Protein AF-A0A8G1J460-F1 (afdb_monomer_lite)

Foldseek 3Di:
DDFDPFKDWQFKAFKDDDVVCVVVVQQFKIWGAHDDLDTRARPPPRAQYKWWKKWQFQFWDDQPDDADVVVRAAADTDDHRDIQTFAIAGKDQDPPPPSHSGMIGGAADPVPDPDNYRTDVNSSSHRHRTITTMMIGGDPVDPPPPPPPDDDD

Structure (mmCIF, N/CA/C/O backbone):
data_AF-A0A8G1J460-F1
#
_entry.id   AF-A0A8G1J460-F1
#
loop_
_atom_site.group_PDB
_atom_site.id
_atom_site.type_symbol
_atom_site.label_atom_id
_atom_site.label_alt_id
_atom_site.label_comp_id
_atom_site.label_asym_id
_atom_site.label_entity_id
_atom_site.label_seq_id
_atom_site.pdbx_PDB_ins_code
_atom_site.Cartn_x
_atom_site.Cartn_y
_atom_site.Cartn_z
_atom_site.occupancy
_atom_site.B_iso_or_equiv
_atom_site.auth_seq_id
_atom_site.auth_comp_id
_atom_site.auth_asym_id
_atom_site.auth_atom_id
_atom_site.pdbx_PDB_model_num
ATOM 1 N N . MET A 1 1 ? 2.749 -1.025 -23.615 1.00 59.97 1 MET A N 1
ATOM 2 C CA . MET A 1 1 ? 2.668 -0.780 -22.158 1.00 59.97 1 MET A CA 1
ATOM 3 C C . MET A 1 1 ? 1.323 -1.308 -21.698 1.00 59.97 1 MET A C 1
ATOM 5 O O . MET A 1 1 ? 0.368 -1.117 -22.438 1.00 59.97 1 MET A O 1
ATOM 9 N N . ALA A 1 2 ? 1.258 -2.049 -20.590 1.00 67.38 2 ALA A N 1
ATOM 10 C CA . ALA A 1 2 ? -0.014 -2.588 -20.109 1.00 67.38 2 ALA A CA 1
ATOM 11 C C . ALA A 1 2 ? -0.910 -1.431 -19.642 1.00 67.38 2 ALA A C 1
ATOM 13 O O . ALA A 1 2 ? -0.437 -0.536 -18.947 1.00 67.38 2 ALA A O 1
ATOM 14 N N . GLU A 1 3 ? -2.176 -1.423 -20.044 1.00 79.38 3 GLU A N 1
ATOM 15 C CA . GLU A 1 3 ? -3.150 -0.426 -19.604 1.00 79.38 3 GLU A CA 1
ATOM 16 C C . GLU A 1 3 ? -4.135 -1.090 -18.648 1.00 79.38 3 GLU A C 1
ATOM 18 O O . GLU A 1 3 ? -4.672 -2.162 -18.934 1.00 79.38 3 GLU A O 1
ATOM 23 N N . LEU A 1 4 ? -4.361 -0.456 -17.500 1.00 86.75 4 LEU A N 1
ATOM 24 C CA . LEU A 1 4 ? -5.366 -0.898 -16.551 1.00 86.75 4 LEU A CA 1
ATOM 25 C C . LEU A 1 4 ? -6.707 -0.253 -16.921 1.00 86.75 4 LEU A C 1
ATOM 27 O O . LEU A 1 4 ? -6.842 0.965 -16.860 1.00 86.75 4 LEU A O 1
ATOM 31 N N . THR A 1 5 ? -7.696 -1.055 -17.315 1.00 87.12 5 THR A N 1
ATOM 32 C CA . THR A 1 5 ? -8.993 -0.562 -17.824 1.00 87.12 5 THR A CA 1
ATOM 33 C C . THR A 1 5 ? -10.113 -0.568 -16.781 1.00 87.12 5 THR A C 1
ATOM 35 O O . THR A 1 5 ? -11.091 0.167 -16.929 1.00 87.12 5 THR A O 1
ATOM 38 N N . ALA A 1 6 ? -9.949 -1.344 -15.710 1.00 91.81 6 ALA A N 1
ATOM 39 C CA . ALA A 1 6 ? -10.839 -1.447 -14.557 1.00 91.81 6 ALA A CA 1
ATOM 40 C C . ALA A 1 6 ? -10.008 -1.585 -13.269 1.00 91.81 6 ALA A C 1
ATOM 42 O O . ALA A 1 6 ? -8.826 -1.919 -13.362 1.00 91.81 6 ALA A O 1
ATOM 43 N N . PRO A 1 7 ? -10.577 -1.329 -12.077 1.00 95.12 7 PRO A N 1
ATOM 44 C CA . PRO A 1 7 ? -9.868 -1.569 -10.826 1.00 95.12 7 PRO A CA 1
ATOM 45 C C . PRO A 1 7 ? -9.365 -3.015 -10.715 1.00 95.12 7 PRO A C 1
ATOM 47 O O . PRO A 1 7 ? -10.081 -3.950 -11.072 1.00 95.12 7 PRO A O 1
ATOM 50 N N . PHE A 1 8 ? -8.143 -3.189 -10.217 1.00 96.38 8 PHE A N 1
ATOM 51 C CA . PHE A 1 8 ? -7.530 -4.489 -9.957 1.00 96.38 8 PHE A CA 1
ATOM 52 C C . PHE A 1 8 ? -7.363 -4.677 -8.453 1.00 96.38 8 PHE A C 1
ATOM 54 O O . PHE A 1 8 ? -6.667 -3.895 -7.797 1.00 96.38 8 PHE A O 1
ATOM 61 N N . ASP A 1 9 ? -8.006 -5.709 -7.920 1.00 96.94 9 ASP A N 1
ATOM 62 C CA . ASP A 1 9 ? -7.898 -6.079 -6.514 1.00 96.94 9 ASP A CA 1
ATOM 63 C C . ASP A 1 9 ? -6.568 -6.801 -6.266 1.00 96.94 9 ASP A C 1
ATOM 65 O O . ASP A 1 9 ? -6.271 -7.816 -6.896 1.00 96.94 9 ASP A O 1
ATOM 69 N N . LEU A 1 10 ? -5.747 -6.248 -5.374 1.00 96.00 10 LEU A N 1
ATOM 70 C CA . LEU A 1 10 ? -4.480 -6.848 -4.954 1.00 96.00 10 LEU A CA 1
ATOM 71 C C . LEU A 1 10 ? -4.658 -7.753 -3.724 1.00 96.00 10 LEU A C 1
ATOM 73 O O . LEU A 1 10 ? -3.709 -8.431 -3.332 1.00 96.00 10 LEU A O 1
ATOM 77 N N . GLY A 1 11 ? -5.855 -7.779 -3.137 1.00 96.31 11 GLY A N 1
ATOM 78 C CA . GLY A 1 11 ? -6.210 -8.599 -1.991 1.00 96.31 11 GLY A CA 1
ATOM 79 C C . GLY A 1 11 ? -6.268 -7.827 -0.677 1.00 96.31 11 GLY A C 1
ATOM 80 O O . GLY A 1 11 ? -6.209 -6.595 -0.621 1.00 96.31 11 GLY A O 1
ATOM 81 N N . GLU A 1 12 ? -6.396 -8.592 0.404 1.00 97.56 12 GLU A N 1
ATOM 82 C CA . GLU A 1 12 ? -6.617 -8.087 1.757 1.00 97.56 12 GLU A CA 1
ATOM 83 C C . GLU A 1 12 ? -5.523 -8.543 2.717 1.00 97.56 12 GLU A C 1
ATOM 85 O O . GLU A 1 12 ? -4.959 -9.629 2.581 1.00 97.56 12 GLU A O 1
ATOM 90 N N . GLY A 1 13 ? -5.229 -7.716 3.714 1.00 96.69 13 GLY A N 1
ATOM 91 C CA . GLY A 1 13 ? -4.260 -8.034 4.753 1.00 96.69 13 GLY A CA 1
ATOM 92 C C . GLY A 1 13 ? -3.910 -6.825 5.602 1.00 96.69 13 GLY A C 1
ATOM 93 O O . GLY A 1 13 ? -4.415 -5.722 5.398 1.00 96.69 13 GLY A O 1
ATOM 94 N N . VAL A 1 14 ? -3.023 -7.025 6.571 1.00 96.00 14 VAL A N 1
ATOM 95 C CA . VAL A 1 14 ? -2.494 -5.928 7.378 1.00 96.00 14 VAL A CA 1
ATOM 96 C C . VAL A 1 14 ? -1.442 -5.174 6.572 1.00 96.00 14 VAL A C 1
ATOM 98 O O . VAL A 1 14 ? -0.408 -5.746 6.218 1.00 96.00 14 VAL A O 1
ATOM 101 N N . LEU A 1 15 ? -1.693 -3.894 6.288 1.00 94.88 15 LEU A N 1
ATOM 102 C CA . LEU A 1 15 ? -0.779 -3.085 5.486 1.00 94.88 15 LEU A CA 1
ATOM 103 C C . LEU A 1 15 ? 0.522 -2.815 6.241 1.00 94.88 15 LEU A C 1
ATOM 105 O O . LEU A 1 15 ? 0.530 -2.318 7.371 1.00 94.88 15 LEU A O 1
ATOM 109 N N . THR A 1 16 ? 1.628 -3.113 5.571 1.00 91.69 16 THR A N 1
ATOM 110 C CA . THR A 1 16 ? 2.991 -2.873 6.039 1.00 91.69 16 THR A CA 1
ATOM 111 C C . THR A 1 16 ? 3.882 -2.496 4.856 1.00 91.69 16 THR A C 1
ATOM 113 O O . THR A 1 16 ? 3.445 -2.499 3.705 1.00 91.69 16 THR A O 1
ATOM 116 N N . TRP A 1 17 ? 5.137 -2.159 5.113 1.00 86.75 17 TRP A N 1
ATOM 117 C CA . TRP A 1 17 ? 6.140 -1.942 4.075 1.00 86.75 17 TRP A CA 1
ATOM 118 C C . TRP A 1 17 ? 7.506 -2.443 4.546 1.00 86.75 17 TRP A C 1
ATOM 120 O O . TRP A 1 17 ? 7.765 -2.468 5.755 1.00 86.75 17 TRP A O 1
ATOM 130 N N . PRO A 1 18 ? 8.391 -2.825 3.609 1.00 76.69 18 PRO A N 1
ATOM 131 C CA . PRO A 1 18 ? 9.739 -3.258 3.946 1.00 76.69 18 PRO A CA 1
ATOM 132 C C . PRO A 1 18 ? 10.474 -2.200 4.791 1.00 76.69 18 PRO A C 1
ATOM 134 O O . PRO A 1 18 ? 10.413 -1.007 4.466 1.00 76.69 18 PRO A O 1
ATOM 137 N N . PRO A 1 19 ? 11.183 -2.578 5.870 1.00 72.19 19 PRO A N 1
ATOM 138 C CA . PRO A 1 19 ? 11.965 -1.639 6.676 1.00 72.19 19 PRO A CA 1
ATOM 139 C C . PRO A 1 19 ? 12.954 -0.809 5.844 1.00 72.19 19 PRO A C 1
ATOM 141 O O . PRO A 1 19 ? 13.192 0.363 6.147 1.00 72.19 19 PRO A O 1
ATOM 144 N N . GLU A 1 20 ? 13.486 -1.389 4.768 1.00 69.88 20 GLU A N 1
ATOM 145 C CA . GLU A 1 20 ? 14.390 -0.756 3.811 1.00 69.88 20 GLU A CA 1
ATOM 146 C C . GLU A 1 20 ? 13.752 0.467 3.144 1.00 69.88 20 GLU A C 1
ATOM 148 O O . GLU A 1 20 ? 14.437 1.460 2.921 1.00 69.88 20 GLU A O 1
ATOM 153 N N . GLU A 1 21 ? 12.438 0.455 2.895 1.00 70.62 21 GLU A N 1
ATOM 154 C CA . GLU A 1 21 ? 11.718 1.596 2.315 1.00 70.62 21 GLU A CA 1
ATOM 155 C C . GLU A 1 21 ? 11.741 2.809 3.252 1.00 70.62 21 GLU A C 1
ATOM 157 O O . GLU A 1 21 ? 11.895 3.947 2.798 1.00 70.62 21 GLU A O 1
ATOM 162 N N . ARG A 1 22 ? 11.663 2.571 4.571 1.00 67.81 22 ARG A N 1
ATOM 163 C CA . ARG A 1 22 ? 11.802 3.617 5.595 1.00 67.81 22 ARG A CA 1
ATOM 164 C C . ARG A 1 22 ? 13.255 4.067 5.740 1.00 67.81 22 ARG A C 1
ATOM 166 O O . ARG A 1 22 ? 13.502 5.264 5.880 1.00 67.81 22 ARG A O 1
ATOM 173 N N . LEU A 1 23 ? 14.202 3.127 5.732 1.00 58.75 23 LEU A N 1
ATOM 174 C CA . LEU A 1 23 ? 15.632 3.406 5.914 1.00 58.75 23 LEU A CA 1
ATOM 175 C C . LEU A 1 23 ? 16.223 4.192 4.739 1.00 58.75 23 LEU A C 1
ATOM 177 O O . LEU A 1 23 ? 17.000 5.118 4.952 1.00 58.75 23 LEU A O 1
ATOM 181 N N . LEU A 1 24 ? 15.815 3.862 3.514 1.00 64.75 24 LEU A N 1
ATOM 182 C CA . LEU A 1 24 ? 16.227 4.553 2.290 1.00 64.75 24 LEU A CA 1
ATOM 183 C C . LEU A 1 24 ? 15.354 5.781 1.985 1.00 64.75 24 LEU A C 1
ATOM 185 O O . LEU A 1 24 ? 15.674 6.556 1.086 1.00 64.75 24 LEU A O 1
ATOM 189 N N . GLY A 1 25 ? 14.258 5.969 2.732 1.00 64.31 25 GLY A N 1
ATOM 190 C CA . GLY A 1 25 ? 13.322 7.081 2.562 1.00 64.31 25 GLY A CA 1
ATOM 191 C C . GLY A 1 25 ? 12.603 7.078 1.213 1.00 64.31 25 GLY A C 1
ATOM 192 O O . GLY A 1 25 ? 12.225 8.147 0.742 1.00 64.31 25 GLY A O 1
ATOM 193 N N . ARG A 1 26 ? 12.471 5.904 0.584 1.00 74.44 26 ARG A N 1
ATOM 194 C CA . ARG A 1 26 ? 11.895 5.752 -0.757 1.00 74.44 26 ARG A CA 1
ATOM 195 C C . ARG A 1 26 ? 10.378 5.603 -0.713 1.00 74.44 26 ARG A C 1
ATOM 197 O O . ARG A 1 26 ? 9.688 6.166 -1.559 1.00 74.44 26 ARG A O 1
ATOM 204 N N . PHE A 1 27 ? 9.863 4.876 0.283 1.00 81.25 27 PHE A N 1
ATOM 205 C CA . PHE A 1 27 ? 8.431 4.593 0.428 1.00 81.25 27 PHE A CA 1
ATOM 206 C C . PHE A 1 27 ? 7.788 4.164 -0.904 1.00 81.25 27 PHE A C 1
ATOM 208 O O . PHE A 1 27 ? 6.752 4.681 -1.300 1.00 81.25 27 PHE A O 1
ATOM 215 N N . GLY A 1 28 ? 8.446 3.275 -1.648 1.00 85.81 28 GLY A N 1
ATOM 216 C CA . GLY A 1 28 ? 8.049 2.893 -3.004 1.00 85.81 28 GLY A CA 1
ATOM 217 C C . GLY A 1 28 ? 7.154 1.679 -3.100 1.00 85.81 28 GLY A C 1
ATOM 218 O O . GLY A 1 28 ? 6.547 1.480 -4.150 1.00 85.81 28 GLY A O 1
ATOM 219 N N . SER A 1 29 ? 7.060 0.879 -2.043 1.00 91.62 29 SER A N 1
ATOM 220 C CA . SER A 1 29 ? 6.313 -0.371 -2.057 1.00 91.62 29 SER A CA 1
ATOM 221 C C . SER A 1 29 ? 5.669 -0.691 -0.712 1.00 91.62 29 SER A C 1
ATOM 223 O O . SER A 1 29 ? 6.116 -0.235 0.341 1.00 91.62 29 SER A O 1
ATOM 225 N N . VAL A 1 30 ? 4.598 -1.478 -0.768 1.00 93.50 30 VAL A N 1
ATOM 226 C CA . VAL A 1 30 ? 3.839 -1.984 0.381 1.00 93.50 30 VAL A CA 1
ATOM 227 C C . VAL A 1 30 ? 3.659 -3.494 0.265 1.00 93.50 30 VAL A C 1
ATOM 229 O O . VAL A 1 30 ? 3.749 -4.058 -0.826 1.00 93.50 30 VAL A O 1
ATOM 232 N N . GLY A 1 31 ? 3.381 -4.141 1.391 1.00 93.44 31 GLY A N 1
ATOM 233 C CA . GLY A 1 31 ? 2.993 -5.544 1.480 1.00 93.44 31 GLY A CA 1
ATOM 234 C C . GLY A 1 31 ? 1.751 -5.720 2.352 1.00 93.44 31 GLY A C 1
ATOM 235 O O . GLY A 1 31 ? 1.373 -4.826 3.115 1.00 93.44 31 GLY A O 1
ATOM 236 N N . LEU A 1 32 ? 1.128 -6.892 2.244 1.00 94.56 32 LEU A N 1
ATOM 237 C CA . LEU A 1 32 ? -0.029 -7.284 3.048 1.00 94.56 32 LEU A CA 1
ATOM 238 C C . LEU A 1 32 ? 0.352 -8.493 3.906 1.00 94.56 32 LEU A C 1
ATOM 240 O O . LEU A 1 32 ? 0.609 -9.573 3.378 1.00 94.56 32 LEU A O 1
ATOM 244 N N . ASN A 1 33 ? 0.410 -8.310 5.224 1.00 92.62 33 ASN A N 1
ATOM 245 C CA . ASN A 1 33 ? 0.648 -9.398 6.171 1.00 92.62 33 ASN A CA 1
ATOM 246 C C . ASN A 1 33 ? -0.681 -10.126 6.454 1.00 92.62 33 ASN A C 1
ATOM 248 O O . ASN A 1 33 ? -1.679 -9.500 6.816 1.00 92.62 33 ASN A O 1
ATOM 252 N N . LEU A 1 34 ? -0.694 -11.446 6.270 1.00 92.06 34 LEU A N 1
ATOM 253 C CA . LEU A 1 34 ? -1.867 -12.315 6.430 1.00 92.06 34 LEU A CA 1
ATOM 254 C C . LEU A 1 34 ? -1.955 -12.955 7.829 1.00 92.06 34 LEU A C 1
ATOM 256 O O . LEU A 1 34 ? -2.922 -13.650 8.133 1.00 92.06 34 LEU A O 1
ATOM 260 N N . GLY A 1 35 ? -0.957 -12.721 8.679 1.00 87.44 35 GLY A N 1
ATOM 261 C CA . GLY A 1 35 ? -0.813 -13.260 10.027 1.00 87.44 35 GLY A CA 1
ATOM 262 C C . GLY A 1 35 ? 0.516 -13.998 10.209 1.00 87.44 35 GLY A C 1
ATOM 263 O O . GLY A 1 35 ? 0.923 -14.792 9.362 1.00 87.44 35 GLY A O 1
ATOM 264 N N . GLY A 1 36 ? 1.187 -13.767 11.343 1.00 84.25 36 GLY A N 1
ATOM 265 C CA . GLY A 1 36 ? 2.496 -14.366 11.622 1.00 84.25 36 GLY A CA 1
ATOM 266 C C . GLY A 1 36 ? 3.526 -13.989 10.553 1.00 84.25 36 GLY A C 1
ATOM 267 O O . GLY A 1 36 ? 3.696 -12.806 10.249 1.00 84.25 36 GLY A O 1
ATOM 268 N N . ASP A 1 37 ? 4.165 -15.005 9.970 1.00 82.12 37 ASP A N 1
ATOM 269 C CA . ASP A 1 37 ? 5.171 -14.860 8.910 1.00 82.12 37 ASP A CA 1
ATOM 270 C C . ASP A 1 37 ? 4.577 -14.950 7.488 1.00 82.12 37 ASP A C 1
ATOM 272 O O . ASP A 1 37 ? 5.317 -14.982 6.504 1.00 82.12 37 ASP A O 1
ATOM 276 N N . ALA A 1 38 ? 3.246 -15.009 7.351 1.00 87.25 38 ALA A N 1
ATOM 277 C CA . ALA A 1 38 ? 2.579 -15.119 6.057 1.00 87.25 38 ALA A CA 1
ATOM 278 C C . ALA A 1 38 ? 2.315 -13.744 5.426 1.00 87.25 38 ALA A C 1
ATOM 280 O O . ALA A 1 38 ? 1.762 -12.842 6.059 1.00 87.25 38 ALA A O 1
ATOM 281 N N . TYR A 1 39 ? 2.643 -13.613 4.140 1.00 89.62 39 TYR A N 1
ATOM 282 C CA . TYR A 1 39 ? 2.427 -12.406 3.342 1.00 89.62 39 TYR A CA 1
ATOM 283 C C . TYR A 1 39 ? 1.679 -12.738 2.053 1.00 89.62 39 TYR A C 1
ATOM 285 O O . TYR A 1 39 ? 1.875 -13.807 1.469 1.00 89.62 39 TYR A O 1
ATOM 293 N N . ALA A 1 40 ? 0.834 -11.813 1.598 1.00 91.00 40 ALA A N 1
ATOM 294 C CA . ALA A 1 40 ? 0.223 -11.912 0.282 1.00 91.00 40 ALA A CA 1
ATOM 295 C C . ALA A 1 40 ? 1.303 -11.859 -0.801 1.00 91.00 40 ALA A C 1
ATOM 297 O O . ALA A 1 40 ? 2.321 -11.181 -0.654 1.00 91.00 40 ALA A O 1
ATOM 298 N N . THR A 1 41 ? 1.056 -12.556 -1.907 1.00 91.06 41 THR A N 1
ATOM 299 C CA . THR A 1 41 ? 1.880 -12.444 -3.110 1.00 91.06 41 THR A CA 1
ATOM 300 C C . THR A 1 41 ? 1.056 -11.848 -4.236 1.00 91.06 41 THR A C 1
ATOM 302 O O . THR A 1 41 ? -0.164 -11.991 -4.259 1.00 91.06 41 THR A O 1
ATOM 305 N N . PHE A 1 42 ? 1.724 -11.190 -5.180 1.00 90.50 42 PHE A N 1
ATOM 306 C CA . PHE A 1 42 ? 1.049 -10.444 -6.245 1.00 90.50 42 PHE A CA 1
ATOM 307 C C . PHE A 1 42 ? 1.381 -10.973 -7.651 1.00 90.50 42 PHE A C 1
ATOM 309 O O . PHE A 1 42 ? 1.821 -10.177 -8.484 1.00 90.50 42 PHE A O 1
ATOM 316 N N . PRO A 1 43 ? 1.247 -12.286 -7.942 1.00 88.69 43 PRO A N 1
ATOM 317 C CA . PRO A 1 43 ? 1.734 -12.890 -9.187 1.00 88.69 43 PRO A CA 1
ATOM 318 C C . PRO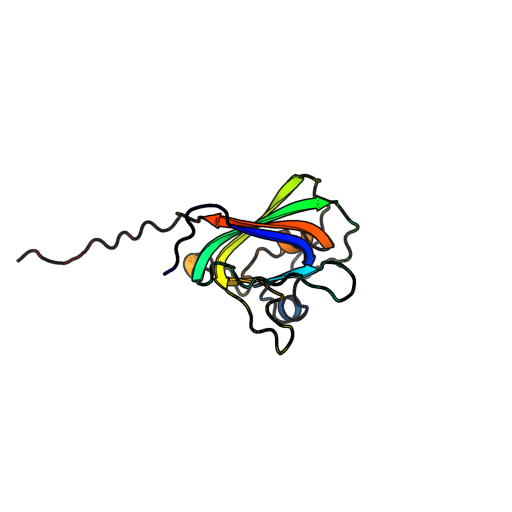 A 1 43 ? 1.094 -12.278 -10.437 1.00 88.69 43 PRO A C 1
ATOM 320 O O . PRO A 1 43 ? 1.812 -12.017 -11.403 1.00 88.69 43 PRO A O 1
ATOM 323 N N . ASP A 1 44 ? -0.196 -11.950 -10.357 1.00 90.88 44 ASP A N 1
ATOM 324 C CA . ASP A 1 44 ? -1.003 -11.444 -11.472 1.00 90.88 44 ASP A CA 1
ATOM 325 C C . ASP A 1 44 ? -1.117 -9.914 -11.502 1.00 90.88 44 ASP A C 1
ATOM 327 O O . ASP A 1 44 ? -1.856 -9.361 -12.315 1.00 90.88 44 ASP A O 1
ATOM 331 N N . ALA A 1 45 ? -0.400 -9.206 -10.618 1.00 92.62 45 ALA A N 1
ATOM 332 C CA . ALA A 1 45 ? -0.441 -7.749 -10.606 1.00 92.62 45 ALA A CA 1
ATOM 333 C C . ALA A 1 45 ? -0.031 -7.177 -11.979 1.00 92.62 45 ALA A C 1
ATOM 335 O O . ALA A 1 45 ? 0.954 -7.643 -12.562 1.00 92.62 45 ALA A O 1
ATOM 336 N N . PRO A 1 46 ? -0.732 -6.144 -12.482 1.00 94.12 46 PRO A N 1
ATOM 337 C CA . PRO A 1 46 ? -0.515 -5.582 -13.814 1.00 94.12 46 PRO A CA 1
ATOM 338 C C . PRO A 1 46 ? 0.771 -4.737 -13.867 1.00 94.12 46 PRO A C 1
ATOM 340 O O . PRO A 1 46 ? 0.735 -3.507 -13.888 1.00 94.12 46 PRO A O 1
ATOM 343 N N . ILE A 1 47 ? 1.932 -5.396 -13.864 1.00 93.81 47 ILE A N 1
ATOM 344 C CA . ILE A 1 47 ? 3.245 -4.740 -13.860 1.00 93.81 47 ILE A CA 1
ATOM 345 C C . ILE A 1 47 ? 3.422 -3.868 -15.111 1.00 93.81 47 ILE A C 1
ATOM 347 O O . ILE A 1 47 ? 3.120 -4.274 -16.233 1.00 93.81 47 ILE A O 1
ATOM 351 N N . GLY A 1 48 ? 3.941 -2.657 -14.912 1.00 92.75 48 GLY A N 1
ATOM 352 C CA . GLY A 1 48 ? 4.152 -1.660 -15.956 1.00 92.75 48 GLY A CA 1
ATOM 353 C C . GLY A 1 48 ? 2.907 -0.851 -16.321 1.00 92.75 48 GLY A C 1
ATOM 354 O O . GLY A 1 48 ? 3.011 0.032 -17.171 1.00 92.75 48 GLY A O 1
ATOM 355 N N . ALA A 1 49 ? 1.752 -1.116 -15.700 1.00 93.12 49 ALA A N 1
ATOM 356 C CA . ALA A 1 49 ? 0.570 -0.280 -15.864 1.00 93.12 49 ALA A CA 1
ATOM 357 C C . ALA A 1 49 ? 0.684 1.022 -15.066 1.00 93.12 49 ALA A C 1
ATOM 359 O O . ALA A 1 49 ? 1.249 1.043 -13.973 1.00 93.12 49 ALA A O 1
ATOM 360 N N . LEU A 1 50 ? 0.131 2.110 -15.606 1.00 92.12 50 LEU A N 1
ATOM 361 C CA . LEU A 1 50 ? -0.041 3.352 -14.858 1.00 92.12 50 LEU A CA 1
ATOM 362 C C . LEU A 1 50 ? -1.294 3.249 -13.993 1.00 92.12 50 LEU A C 1
ATOM 364 O O . LEU A 1 50 ? -2.390 3.040 -14.518 1.00 92.12 50 LEU A O 1
ATOM 368 N N . ALA A 1 51 ? -1.142 3.413 -12.683 1.00 93.75 51 ALA A N 1
ATOM 369 C CA . ALA A 1 51 ? -2.253 3.269 -11.756 1.00 93.75 51 ALA A CA 1
ATOM 370 C C . ALA A 1 51 ? -2.157 4.229 -10.570 1.00 93.75 51 ALA A C 1
ATOM 372 O O . ALA A 1 51 ? -1.083 4.709 -10.204 1.00 93.75 51 ALA A O 1
ATOM 373 N N . ARG A 1 52 ? -3.313 4.458 -9.950 1.00 93.56 52 ARG A N 1
ATOM 374 C CA . ARG A 1 52 ? -3.445 4.998 -8.595 1.00 93.56 52 ARG A CA 1
ATOM 375 C C . ARG A 1 52 ? -3.621 3.829 -7.631 1.00 93.56 52 ARG A C 1
ATOM 377 O O . ARG A 1 52 ? -4.441 2.958 -7.906 1.00 93.56 52 ARG A O 1
ATOM 384 N N . MET A 1 53 ? -2.888 3.795 -6.526 1.00 96.12 53 MET A N 1
ATOM 385 C CA . MET A 1 53 ? -3.021 2.750 -5.506 1.00 96.12 53 MET A CA 1
ATOM 386 C C . MET A 1 53 ? -3.777 3.297 -4.299 1.00 96.12 53 MET A C 1
ATOM 388 O O . MET A 1 53 ? -3.431 4.357 -3.785 1.00 96.12 53 MET A O 1
ATOM 392 N N . SER A 1 54 ? -4.779 2.561 -3.826 1.00 97.44 54 SER A N 1
ATOM 393 C CA . SER A 1 54 ? -5.527 2.899 -2.616 1.00 97.44 54 SER A CA 1
ATOM 394 C C . SER A 1 54 ? -5.576 1.728 -1.644 1.00 97.44 54 SER A C 1
ATOM 396 O O . SER A 1 54 ? -5.546 0.566 -2.054 1.00 97.44 54 SER A O 1
ATOM 398 N N . ALA A 1 55 ? -5.704 2.044 -0.359 1.00 98.12 55 ALA A N 1
ATOM 399 C CA . ALA A 1 55 ? -5.994 1.090 0.700 1.00 98.12 55 ALA A CA 1
ATOM 400 C C . ALA A 1 55 ? -7.341 1.439 1.341 1.00 98.12 55 ALA A C 1
ATOM 402 O O . ALA A 1 55 ? -7.484 2.503 1.940 1.00 98.12 55 ALA A O 1
ATOM 403 N N . THR A 1 56 ? -8.326 0.552 1.226 1.00 98.56 56 THR A N 1
ATOM 404 C CA . THR A 1 56 ? -9.607 0.687 1.927 1.00 98.56 56 THR A CA 1
ATOM 405 C C . THR A 1 56 ? -9.507 0.004 3.281 1.00 98.56 56 THR A C 1
ATOM 407 O O . THR A 1 56 ? -9.252 -1.197 3.346 1.00 98.56 56 THR A O 1
ATOM 410 N N . VAL A 1 57 ? -9.709 0.750 4.363 1.00 98.25 57 VAL A N 1
ATOM 411 C CA . VAL A 1 57 ? -9.624 0.231 5.732 1.00 98.25 57 VAL A CA 1
ATOM 412 C C . VAL A 1 57 ? -10.831 -0.651 6.025 1.00 98.25 57 VAL A C 1
ATOM 414 O O . VAL A 1 57 ? -11.961 -0.181 6.048 1.00 98.25 57 VAL A O 1
ATOM 417 N N . LEU A 1 58 ? -10.601 -1.937 6.265 1.00 98.06 58 LEU A N 1
ATOM 418 C CA . LEU A 1 58 ? -11.648 -2.901 6.609 1.00 98.06 58 LEU A CA 1
ATOM 419 C C . LEU A 1 58 ? -11.779 -3.062 8.129 1.00 98.06 58 LEU A C 1
ATOM 421 O O . LEU A 1 58 ? -12.888 -3.175 8.644 1.00 98.06 58 LEU A O 1
ATOM 425 N N . GLU A 1 59 ? -10.657 -3.017 8.854 1.00 97.56 59 GLU A N 1
ATOM 426 C CA . GLU A 1 59 ? -10.622 -3.048 10.319 1.00 97.56 59 GLU A CA 1
ATOM 427 C C . GLU A 1 59 ? -9.566 -2.074 10.857 1.00 97.56 59 GLU A C 1
ATOM 429 O O . GLU A 1 59 ? -8.377 -2.149 10.515 1.00 97.56 59 GLU A O 1
ATOM 434 N N . VAL A 1 60 ? -10.001 -1.175 11.743 1.00 96.75 60 VAL A N 1
ATOM 435 C CA . VAL A 1 60 ? -9.111 -0.258 12.459 1.00 96.75 60 VAL A CA 1
ATOM 436 C C . VAL A 1 60 ? -8.430 -1.013 13.598 1.00 96.75 60 VAL A C 1
ATOM 438 O O . VAL A 1 60 ? -9.064 -1.677 14.412 1.00 96.75 60 VAL A O 1
ATOM 441 N N . ARG A 1 61 ? -7.112 -0.871 13.673 1.00 93.94 61 ARG A N 1
ATOM 442 C CA . ARG A 1 61 ? -6.223 -1.536 14.638 1.00 93.94 61 ARG 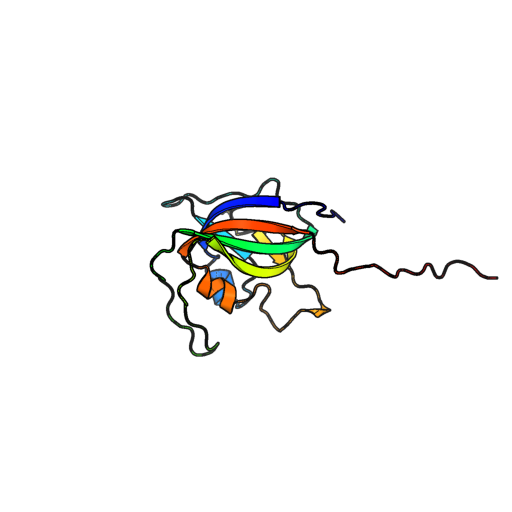A CA 1
ATOM 443 C C . ARG A 1 61 ? -5.414 -0.481 15.382 1.00 93.94 61 ARG A C 1
ATOM 445 O O . ARG A 1 61 ? -5.435 0.690 15.021 1.00 93.94 61 ARG A O 1
ATOM 452 N N . GLN A 1 62 ? -4.682 -0.862 16.421 1.00 89.69 62 GLN A N 1
ATOM 453 C CA . GLN A 1 62 ? -3.827 0.096 17.119 1.00 89.69 62 GLN A CA 1
ATOM 454 C C . GLN A 1 62 ? -2.655 0.530 16.226 1.00 89.69 62 GLN A C 1
ATOM 456 O O . GLN A 1 62 ? -1.954 -0.310 15.661 1.00 89.69 62 GLN A O 1
ATOM 461 N N . ALA A 1 63 ? -2.404 1.835 16.126 1.00 83.12 63 ALA A N 1
ATOM 462 C CA . ALA A 1 63 ? -1.203 2.339 15.470 1.00 83.12 63 ALA A CA 1
ATOM 463 C C . ALA A 1 63 ? 0.054 1.892 16.241 1.00 83.12 63 ALA A C 1
ATOM 465 O O . ALA A 1 63 ? 0.162 2.112 17.447 1.00 83.12 63 ALA A O 1
ATOM 466 N N . LEU A 1 64 ? 1.008 1.269 15.542 1.00 85.62 64 LEU A N 1
ATOM 467 C CA . LEU A 1 64 ? 2.267 0.778 16.133 1.00 85.62 64 LEU A CA 1
ATOM 468 C C . LEU A 1 64 ? 3.477 1.659 15.812 1.00 85.62 64 LEU A C 1
ATOM 470 O O . LEU A 1 64 ? 4.544 1.502 16.406 1.00 85.62 64 LEU A O 1
ATOM 474 N N . LEU A 1 65 ? 3.341 2.570 14.851 1.00 85.31 65 LEU A N 1
ATOM 475 C CA . LEU A 1 65 ? 4.445 3.418 14.429 1.00 85.31 65 LEU A CA 1
ATOM 476 C C . LEU A 1 65 ? 4.710 4.524 15.444 1.00 85.31 65 LEU A C 1
ATOM 478 O O . LEU A 1 65 ? 3.801 5.140 15.993 1.00 85.31 65 LEU A O 1
ATO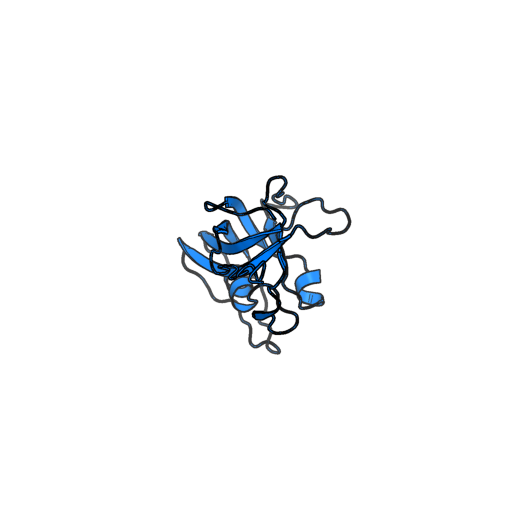M 482 N N . ARG A 1 66 ? 5.993 4.826 15.637 1.00 86.62 66 ARG A N 1
ATOM 483 C CA . ARG A 1 66 ? 6.407 6.047 16.326 1.00 86.62 66 ARG A CA 1
ATOM 484 C C . ARG A 1 66 ? 6.326 7.235 15.361 1.00 86.62 66 ARG A C 1
ATOM 486 O O . ARG A 1 66 ? 6.670 7.055 14.188 1.00 86.62 66 ARG A O 1
ATOM 493 N N . PRO A 1 67 ? 5.930 8.430 15.837 1.00 87.19 67 PRO A N 1
ATOM 494 C CA . PRO A 1 67 ? 6.038 9.654 15.051 1.00 87.19 67 PRO A CA 1
ATOM 495 C C . PRO A 1 67 ? 7.465 9.868 14.522 1.00 87.19 67 PRO A C 1
ATOM 497 O O . PRO A 1 67 ? 8.442 9.545 15.201 1.00 87.19 67 PRO A O 1
ATOM 500 N N . ASP A 1 68 ? 7.579 10.417 13.316 1.00 86.25 68 ASP A N 1
ATOM 501 C CA . ASP A 1 68 ? 8.826 10.880 12.707 1.00 86.25 68 ASP A CA 1
ATOM 502 C C . ASP A 1 68 ? 8.838 12.418 12.730 1.00 86.25 68 ASP A C 1
ATOM 504 O O . ASP A 1 68 ? 8.227 13.055 11.867 1.00 86.25 68 ASP A O 1
ATOM 508 N N . PRO A 1 69 ? 9.503 13.039 13.722 1.00 85.19 69 PRO A N 1
ATOM 509 C CA . PRO A 1 69 ? 9.495 14.490 13.884 1.00 85.19 69 PRO A CA 1
ATOM 510 C C . PRO A 1 69 ? 10.298 15.222 12.802 1.00 85.19 69 PRO A C 1
ATOM 512 O O . PRO A 1 69 ? 10.029 16.392 12.553 1.00 85.19 69 PRO A O 1
ATOM 515 N N . VAL A 1 70 ? 11.250 14.555 12.136 1.00 85.31 70 VAL A N 1
ATOM 516 C CA . VAL A 1 70 ? 12.046 15.164 11.055 1.00 85.31 70 VAL A CA 1
ATOM 517 C C . VAL A 1 70 ? 11.165 15.398 9.832 1.00 85.31 70 VAL A C 1
ATOM 519 O O . VAL A 1 70 ? 11.236 16.455 9.211 1.00 85.31 70 VAL A O 1
ATOM 522 N N . ARG A 1 71 ? 10.295 14.431 9.523 1.00 80.25 71 ARG A N 1
ATOM 523 C CA . ARG A 1 71 ? 9.317 14.530 8.430 1.00 80.25 71 ARG A CA 1
ATOM 524 C C . ARG A 1 71 ? 7.967 15.112 8.854 1.00 80.25 71 ARG A C 1
ATOM 526 O O . ARG A 1 71 ? 7.088 15.260 8.015 1.00 80.25 71 ARG A O 1
ATOM 533 N N . GLN A 1 72 ? 7.796 15.424 10.141 1.00 88.94 72 GLN A N 1
ATOM 534 C CA . GLN A 1 72 ? 6.522 15.849 10.735 1.00 88.94 72 GLN A CA 1
ATOM 535 C C . GLN A 1 72 ? 5.380 14.850 10.474 1.00 88.94 72 GLN A C 1
ATOM 537 O O . GLN A 1 72 ? 4.228 15.230 10.274 1.00 88.94 72 GLN A O 1
ATOM 542 N N . LEU A 1 73 ? 5.701 13.555 10.485 1.00 88.50 73 LEU A N 1
ATOM 543 C CA . LEU A 1 73 ? 4.736 12.479 10.285 1.00 88.50 73 LEU A CA 1
ATOM 544 C C . LEU A 1 73 ? 4.340 11.888 11.632 1.00 88.50 73 LEU A C 1
ATOM 546 O O . LEU A 1 73 ? 5.187 11.549 12.458 1.00 88.50 73 LEU A O 1
ATOM 550 N N . ALA A 1 74 ? 3.046 11.698 11.834 1.00 87.88 74 ALA A N 1
ATOM 551 C CA . ALA A 1 74 ? 2.515 10.954 12.962 1.00 87.88 74 ALA A CA 1
ATOM 552 C C . ALA A 1 74 ? 1.406 10.025 12.463 1.00 87.88 74 ALA A C 1
ATOM 554 O O . ALA A 1 74 ? 0.677 10.396 11.538 1.00 87.88 74 ALA A O 1
ATOM 555 N N . PRO A 1 75 ? 1.261 8.825 13.048 1.00 88.31 75 PRO A N 1
ATOM 556 C CA . PRO A 1 75 ? 0.109 7.990 12.757 1.00 88.31 75 PRO A CA 1
ATOM 557 C C . PRO A 1 75 ? -1.160 8.739 13.134 1.00 88.31 75 PRO A C 1
ATOM 559 O O . PRO A 1 75 ? -1.235 9.381 14.182 1.00 88.31 75 PRO A O 1
ATOM 562 N N . THR A 1 76 ? -2.159 8.637 12.275 1.00 91.50 76 THR A N 1
ATOM 563 C CA . THR A 1 76 ? -3.501 9.137 12.547 1.00 91.50 76 THR A CA 1
ATOM 564 C C . THR A 1 76 ? -4.455 7.967 12.411 1.00 91.50 76 THR A C 1
ATOM 566 O O . THR A 1 76 ? -4.236 7.101 11.570 1.00 91.50 76 THR A O 1
ATOM 569 N N . THR A 1 77 ? -5.487 7.918 13.247 1.00 93.12 77 THR A N 1
ATOM 570 C CA . THR A 1 77 ? -6.467 6.831 13.194 1.00 93.12 77 THR A CA 1
ATOM 571 C C . THR A 1 77 ? -7.408 7.056 12.006 1.00 93.12 77 THR A C 1
ATOM 573 O O . THR A 1 77 ? -7.987 8.148 11.915 1.00 93.12 77 THR A O 1
ATOM 576 N N . PRO A 1 78 ? -7.545 6.088 11.086 1.00 95.62 78 PRO A N 1
ATOM 577 C CA . PRO A 1 78 ? -8.555 6.123 10.042 1.00 95.62 78 PRO A CA 1
ATOM 578 C C . PRO A 1 78 ? -9.907 5.602 10.525 1.00 95.62 78 PRO A C 1
ATOM 580 O O . PRO A 1 78 ? -10.021 5.027 11.610 1.00 95.62 78 PRO A O 1
ATOM 583 N N . GLU A 1 79 ? -10.930 5.793 9.701 1.00 96.94 79 GLU A N 1
ATOM 584 C CA . GLU A 1 79 ? -12.250 5.197 9.896 1.00 96.94 79 GLU A CA 1
ATOM 585 C C . GLU A 1 79 ? -12.364 3.859 9.154 1.00 96.94 79 GLU A C 1
ATOM 587 O O . GLU A 1 79 ? -11.735 3.639 8.119 1.00 96.94 79 GLU A O 1
ATOM 592 N N . ALA A 1 80 ? -13.189 2.942 9.665 1.00 97.31 80 ALA A N 1
ATOM 593 C CA . ALA A 1 80 ? -13.537 1.743 8.908 1.00 97.31 80 ALA A CA 1
ATOM 594 C C . ALA A 1 80 ? -14.358 2.138 7.667 1.00 97.31 80 ALA A C 1
ATOM 596 O O . ALA A 1 80 ? -15.306 2.914 7.760 1.00 97.31 80 ALA A O 1
ATOM 597 N N . GLY A 1 81 ? -13.989 1.597 6.511 1.00 97.75 81 GLY A N 1
ATOM 598 C CA . GLY A 1 81 ? -14.516 1.961 5.199 1.00 97.75 81 GLY A CA 1
ATOM 599 C C . GLY A 1 81 ? -13.784 3.124 4.523 1.00 97.75 81 GLY A C 1
ATOM 600 O O . GLY A 1 81 ? -14.041 3.379 3.348 1.00 97.75 81 GLY A O 1
ATOM 601 N N . GLU A 1 82 ? -12.864 3.810 5.210 1.00 97.62 82 GLU A N 1
ATOM 602 C CA . GLU A 1 82 ? -12.085 4.902 4.620 1.00 97.62 82 GLU A CA 1
ATOM 603 C C . GLU A 1 82 ? -11.167 4.379 3.507 1.00 97.62 82 GLU A C 1
ATOM 605 O O . GLU A 1 82 ? -10.395 3.440 3.711 1.00 97.62 82 GLU A O 1
ATOM 610 N N . GLU A 1 83 ? -11.221 5.008 2.332 1.00 97.94 83 GLU A N 1
ATOM 611 C CA . GLU A 1 83 ? -10.259 4.785 1.254 1.00 97.94 83 GLU A CA 1
ATOM 612 C C . GLU A 1 83 ? -9.116 5.798 1.362 1.00 97.94 83 GLU A C 1
ATOM 614 O O . GLU A 1 83 ? -9.306 7.002 1.194 1.00 97.94 83 GLU A O 1
ATOM 619 N N . ILE A 1 84 ? -7.912 5.294 1.616 1.00 97.12 84 ILE A N 1
ATOM 620 C CA . ILE A 1 84 ? -6.697 6.093 1.727 1.00 97.12 84 ILE A CA 1
ATOM 621 C C . ILE A 1 84 ? -5.930 5.993 0.407 1.00 97.12 84 ILE A C 1
ATOM 623 O O . ILE A 1 84 ? -5.523 4.905 -0.006 1.00 97.12 84 ILE A O 1
ATOM 627 N N . ASP A 1 85 ? -5.703 7.130 -0.247 1.00 95.44 85 ASP A N 1
ATOM 628 C CA . ASP A 1 85 ? -4.891 7.211 -1.463 1.00 95.44 85 ASP A CA 1
ATOM 629 C C . ASP A 1 85 ? -3.398 7.140 -1.119 1.00 95.44 85 ASP A C 1
ATOM 631 O O . ASP A 1 85 ? -2.877 7.980 -0.380 1.00 95.44 85 ASP A O 1
ATOM 635 N N . LEU A 1 86 ? -2.709 6.124 -1.640 1.00 94.31 86 LEU A N 1
ATOM 636 C CA . LEU A 1 86 ? -1.289 5.902 -1.380 1.00 94.31 86 LEU A CA 1
ATOM 637 C C . LEU A 1 86 ? -0.398 6.603 -2.408 1.00 94.31 86 LEU A C 1
ATOM 639 O O . LEU A 1 86 ? 0.751 6.908 -2.093 1.00 94.31 86 LEU A O 1
ATOM 643 N N . GLY A 1 87 ? -0.892 6.874 -3.616 1.00 92.12 87 GLY A N 1
ATOM 644 C CA . GLY A 1 87 ? -0.112 7.517 -4.670 1.00 92.12 87 GLY A CA 1
ATOM 645 C C . GLY A 1 87 ? -0.445 7.038 -6.081 1.00 92.12 87 GLY A C 1
ATOM 646 O O . GLY A 1 87 ? -1.291 6.172 -6.302 1.00 92.12 87 GLY A O 1
ATOM 647 N N . ILE A 1 88 ? 0.260 7.619 -7.055 1.00 91.56 88 ILE A N 1
ATOM 648 C CA . ILE A 1 88 ? 0.095 7.359 -8.491 1.00 91.56 88 ILE A CA 1
ATOM 649 C C . ILE A 1 88 ? 1.461 7.059 -9.106 1.00 91.56 88 ILE A C 1
ATOM 651 O O . ILE A 1 88 ? 2.428 7.782 -8.860 1.00 91.56 88 ILE A O 1
ATOM 655 N N . GLY A 1 89 ? 1.539 6.033 -9.951 1.00 92.06 89 GLY A N 1
ATOM 656 C CA . GLY A 1 89 ? 2.778 5.690 -10.634 1.00 92.06 89 GLY A CA 1
ATOM 657 C C . GLY A 1 89 ? 2.707 4.411 -11.455 1.00 92.06 89 GLY A C 1
ATOM 658 O O . GLY A 1 89 ? 1.650 3.802 -11.625 1.00 92.06 89 GLY A O 1
ATOM 659 N N . TRP A 1 90 ? 3.859 4.015 -11.986 1.00 93.00 90 TRP A N 1
ATOM 660 C CA . TRP A 1 90 ? 4.009 2.770 -12.728 1.00 93.00 90 TRP A CA 1
ATOM 661 C C . TRP A 1 90 ? 4.083 1.597 -11.762 1.00 93.00 90 TRP A C 1
ATOM 663 O O . TRP A 1 90 ? 4.982 1.539 -10.921 1.00 93.00 90 TRP A O 1
ATOM 673 N N . VAL A 1 91 ? 3.159 0.652 -11.893 1.00 94.00 91 VAL A N 1
ATOM 674 C CA . VAL A 1 91 ? 3.116 -0.543 -11.053 1.00 94.00 91 VAL A CA 1
ATOM 675 C C . VAL A 1 91 ? 4.392 -1.349 -11.260 1.00 94.00 91 VAL A C 1
ATOM 677 O O . VAL A 1 91 ? 4.726 -1.731 -12.383 1.00 94.00 91 VAL A O 1
ATOM 680 N N . PHE A 1 92 ? 5.101 -1.639 -10.177 1.00 92.75 92 PHE A N 1
ATOM 681 C CA . PHE A 1 92 ? 6.280 -2.493 -10.206 1.00 92.75 92 PHE A CA 1
ATOM 682 C C . PHE A 1 92 ? 6.275 -3.460 -9.032 1.00 92.75 92 PHE A C 1
ATOM 684 O O . PHE A 1 92 ? 5.632 -3.239 -8.006 1.00 92.75 92 PHE A O 1
ATOM 691 N N . ARG A 1 93 ? 7.037 -4.537 -9.190 1.00 89.75 93 ARG A N 1
ATOM 692 C CA . ARG A 1 93 ? 7.264 -5.524 -8.146 1.00 89.75 93 ARG A CA 1
ATOM 693 C C . ARG A 1 93 ? 8.729 -5.429 -7.715 1.00 89.75 93 ARG A C 1
ATOM 695 O O . ARG A 1 93 ? 9.589 -5.711 -8.551 1.00 89.75 93 ARG A O 1
ATOM 702 N N . PRO A 1 94 ? 9.042 -4.974 -6.490 1.00 84.69 94 PRO A N 1
ATOM 703 C CA . PRO A 1 94 ? 10.419 -4.956 -6.017 1.00 84.69 94 PRO A CA 1
ATOM 704 C C . PRO A 1 94 ? 10.969 -6.382 -5.929 1.00 84.69 94 PRO A C 1
ATOM 706 O O . PRO A 1 94 ? 10.268 -7.309 -5.519 1.00 84.69 94 PRO A O 1
ATOM 709 N N . ASP A 1 95 ? 12.240 -6.537 -6.286 1.00 73.44 95 ASP A N 1
ATOM 710 C CA . ASP A 1 95 ? 13.007 -7.730 -5.946 1.00 73.44 95 ASP A CA 1
ATOM 711 C C . ASP A 1 95 ? 13.543 -7.562 -4.520 1.00 73.44 95 ASP A C 1
ATOM 713 O O . ASP A 1 95 ? 14.566 -6.915 -4.284 1.00 73.44 95 ASP A O 1
ATOM 717 N N . LEU A 1 96 ? 12.776 -8.053 -3.547 1.00 68.88 96 LEU A N 1
ATOM 718 C CA . LEU A 1 96 ? 13.191 -8.097 -2.150 1.00 68.88 96 LEU A CA 1
ATOM 719 C C . LEU A 1 96 ? 13.966 -9.397 -1.949 1.00 68.88 96 LEU A C 1
ATOM 721 O O . LEU A 1 96 ? 13.355 -10.462 -1.883 1.00 68.88 96 LEU A O 1
ATOM 725 N N . ALA A 1 97 ? 15.297 -9.291 -1.899 1.00 56.06 97 ALA A N 1
ATOM 726 C CA . ALA A 1 97 ? 16.281 -10.377 -1.853 1.00 56.06 97 ALA A CA 1
ATOM 727 C C . ALA A 1 97 ? 15.808 -11.661 -1.127 1.00 56.06 97 ALA A C 1
ATOM 729 O O . ALA A 1 97 ? 16.056 -11.857 0.061 1.00 56.06 97 ALA A O 1
ATOM 730 N N . GLY A 1 98 ? 15.151 -12.561 -1.868 1.00 54.53 98 GLY A N 1
ATOM 731 C CA . GLY A 1 98 ? 14.734 -13.886 -1.397 1.00 54.53 98 GLY A CA 1
ATOM 732 C C . GLY A 1 98 ? 13.375 -13.986 -0.687 1.00 54.53 98 GLY A C 1
ATOM 733 O O . GLY A 1 98 ? 13.027 -15.082 -0.261 1.00 54.53 98 GLY A O 1
ATOM 734 N N . GLN A 1 99 ? 12.583 -12.914 -0.578 1.00 57.47 99 GLN A N 1
ATOM 735 C CA . GLN A 1 99 ? 11.284 -12.948 0.122 1.00 57.47 99 GLN A CA 1
ATOM 736 C C . GLN A 1 99 ? 10.091 -13.331 -0.765 1.00 57.47 99 GLN A C 1
ATOM 738 O O . GLN A 1 99 ? 8.956 -13.346 -0.299 1.00 57.47 99 GLN A O 1
ATOM 743 N N . GLY A 1 100 ? 10.318 -13.682 -2.033 1.00 57.97 100 GLY A N 1
ATOM 744 C CA . GLY A 1 100 ? 9.223 -13.917 -2.974 1.00 57.97 100 GLY A CA 1
ATOM 745 C C . GLY A 1 100 ? 8.441 -12.627 -3.237 1.00 57.97 100 GLY A C 1
ATOM 746 O O . GLY A 1 100 ? 8.762 -11.559 -2.734 1.00 57.97 100 GLY A O 1
ATOM 747 N N . HIS A 1 101 ? 7.429 -12.689 -4.088 1.00 63.69 101 HIS A N 1
ATOM 748 C CA . HIS A 1 101 ? 6.674 -11.537 -4.591 1.00 63.69 101 HIS A CA 1
ATOM 749 C C . HIS A 1 101 ? 5.753 -10.862 -3.547 1.00 63.69 101 HIS A C 1
ATOM 751 O O . HIS A 1 101 ? 4.570 -10.677 -3.821 1.00 63.69 101 HIS A O 1
ATOM 757 N N . VAL A 1 102 ? 6.274 -10.517 -2.367 1.00 83.31 102 VAL A N 1
ATOM 758 C CA . VAL A 1 102 ? 5.519 -10.101 -1.167 1.00 83.31 102 VAL A CA 1
ATOM 759 C C . VAL A 1 102 ? 5.262 -8.602 -1.056 1.00 83.31 102 VAL A C 1
ATOM 761 O O . VAL A 1 102 ? 4.610 -8.145 -0.117 1.00 83.31 102 VAL A O 1
ATOM 764 N N . ALA A 1 103 ? 5.763 -7.825 -2.012 1.00 89.88 103 ALA A N 1
ATOM 765 C CA . ALA A 1 103 ? 5.528 -6.395 -2.075 1.00 89.88 103 ALA A CA 1
ATOM 766 C C . ALA A 1 103 ? 5.150 -5.950 -3.487 1.00 89.88 103 ALA A C 1
ATOM 768 O O . ALA A 1 103 ? 5.506 -6.575 -4.491 1.00 89.88 103 ALA A O 1
ATOM 769 N N . ILE A 1 104 ? 4.429 -4.840 -3.542 1.00 93.19 104 ILE A N 1
ATOM 770 C CA . ILE A 1 104 ? 3.977 -4.176 -4.757 1.00 93.19 104 ILE A CA 1
ATOM 771 C C . ILE A 1 104 ? 4.152 -2.674 -4.572 1.00 93.19 104 ILE A C 1
ATOM 773 O O . ILE A 1 104 ? 3.948 -2.143 -3.481 1.00 93.19 104 ILE A O 1
ATOM 777 N N . GLY A 1 105 ? 4.580 -1.984 -5.620 1.00 93.31 105 GLY A N 1
ATOM 778 C CA . GLY A 1 105 ? 4.922 -0.576 -5.534 1.00 93.31 105 GLY A CA 1
ATOM 779 C C . GLY A 1 105 ? 4.496 0.234 -6.741 1.00 93.31 105 GLY A C 1
ATOM 780 O O . GLY A 1 105 ? 4.095 -0.312 -7.770 1.00 93.31 105 GLY A O 1
ATOM 781 N N . LEU A 1 106 ? 4.619 1.552 -6.601 1.00 92.50 106 LEU A N 1
ATOM 782 C CA . LEU A 1 106 ? 4.429 2.518 -7.678 1.00 92.50 106 LEU A CA 1
ATOM 783 C C . LEU A 1 106 ? 5.720 3.302 -7.892 1.00 92.50 106 LEU A C 1
ATOM 785 O O . LEU A 1 106 ? 6.198 3.977 -6.985 1.00 92.50 106 LEU A O 1
ATOM 789 N N . ALA A 1 107 ? 6.294 3.216 -9.088 1.00 90.62 107 ALA A N 1
ATOM 790 C CA . ALA A 1 107 ? 7.407 4.065 -9.479 1.00 90.62 107 ALA A CA 1
ATOM 791 C C . ALA A 1 107 ? 6.874 5.443 -9.894 1.00 90.62 107 ALA A C 1
ATOM 793 O O . ALA A 1 107 ? 5.908 5.508 -10.663 1.00 90.62 107 ALA A O 1
ATOM 794 N N . PRO A 1 108 ? 7.473 6.543 -9.409 1.00 85.56 108 PRO A N 1
ATOM 795 C CA . PRO A 1 108 ? 6.930 7.873 -9.594 1.00 85.56 108 PRO A CA 1
ATOM 796 C C . PRO A 1 108 ? 6.944 8.246 -11.070 1.00 85.56 108 PRO A C 1
ATOM 798 O O . PRO A 1 108 ? 7.871 7.937 -11.823 1.00 85.56 108 PRO A O 1
ATOM 801 N N . LEU A 1 109 ? 5.919 8.982 -11.475 1.00 81.44 109 LEU A N 1
ATOM 802 C CA . LEU A 1 109 ? 5.964 9.730 -12.719 1.00 81.44 109 LEU A CA 1
ATOM 803 C C . LEU A 1 109 ? 6.959 10.882 -12.557 1.00 81.44 109 LEU A C 1
ATOM 805 O O . LEU A 1 109 ? 6.900 11.603 -11.562 1.00 81.44 109 LEU A O 1
ATOM 809 N N . ALA A 1 110 ? 7.828 11.100 -13.547 1.00 76.69 110 ALA A N 1
ATOM 810 C CA . ALA A 1 110 ? 8.867 12.134 -13.485 1.00 76.69 110 ALA A CA 1
ATOM 811 C C . ALA A 1 110 ? 8.316 13.527 -13.109 1.00 76.69 110 ALA A C 1
ATOM 813 O O . ALA A 1 110 ? 8.952 14.265 -12.366 1.00 76.69 110 ALA A O 1
ATOM 814 N N . GLN A 1 111 ? 7.102 13.855 -13.561 1.00 65.88 111 GLN A N 1
ATOM 815 C CA . GLN A 1 111 ? 6.423 15.128 -13.284 1.00 65.88 111 GLN A CA 1
ATOM 816 C C . GLN A 1 111 ? 5.809 15.251 -11.876 1.00 65.88 111 GLN A C 1
ATOM 818 O O . GLN A 1 111 ? 5.503 16.358 -11.444 1.00 65.88 111 GLN A O 1
ATOM 823 N N . TYR A 1 112 ? 5.611 14.138 -11.163 1.00 64.00 112 TYR A N 1
ATOM 824 C CA . TYR A 1 112 ? 5.068 14.115 -9.796 1.00 64.00 112 TYR A CA 1
ATOM 825 C C . TYR A 1 112 ? 6.122 13.741 -8.747 1.00 64.00 112 TYR A C 1
ATOM 827 O O . TYR A 1 112 ? 5.804 13.651 -7.563 1.00 64.00 112 TYR A O 1
ATOM 835 N N . TRP A 1 113 ? 7.377 13.563 -9.164 1.00 65.25 113 TRP A N 1
ATOM 836 C CA . TRP A 1 113 ? 8.495 13.283 -8.275 1.00 65.25 113 TRP A CA 1
ATOM 837 C C . TRP A 1 113 ? 8.716 14.476 -7.319 1.00 65.25 113 TRP A C 1
ATOM 839 O O . TRP A 1 113 ? 9.199 15.534 -7.719 1.00 65.25 113 TRP A O 1
ATOM 849 N N . ARG A 1 114 ? 8.408 14.293 -6.025 1.00 60.78 114 ARG A N 1
ATOM 850 C CA . ARG A 1 114 ? 8.724 15.240 -4.936 1.00 60.78 114 ARG A CA 1
ATOM 851 C C . ARG A 1 114 ? 9.835 14.701 -4.023 1.00 60.78 114 ARG A C 1
ATOM 853 O O . ARG A 1 114 ? 9.590 14.329 -2.884 1.00 60.78 114 ARG A O 1
ATOM 860 N N . GLY A 1 115 ? 11.072 14.649 -4.517 1.00 66.69 115 GLY A N 1
ATOM 861 C CA . GLY A 1 115 ? 12.174 13.998 -3.788 1.00 66.69 115 GLY A CA 1
ATOM 862 C C . GLY A 1 115 ? 11.993 12.477 -3.681 1.00 66.69 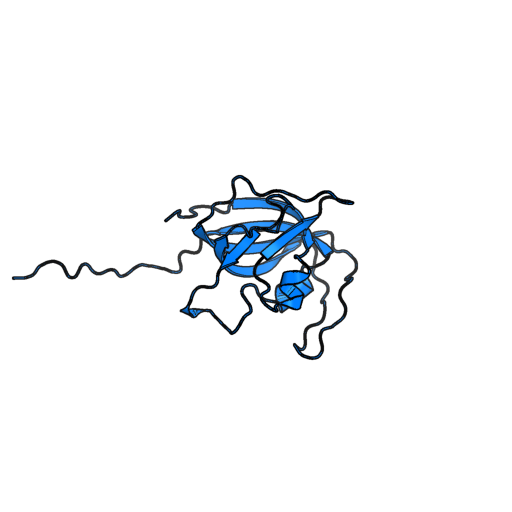115 GLY A C 1
ATOM 863 O O . GLY A 1 115 ? 11.232 11.893 -4.433 1.00 66.69 115 GLY A O 1
ATOM 864 N N . ASN A 1 116 ? 12.703 11.782 -2.799 1.00 62.84 116 ASN A N 1
ATOM 865 C CA . ASN A 1 116 ? 12.787 10.311 -2.870 1.00 62.84 116 ASN A CA 1
ATOM 866 C C . ASN A 1 116 ? 11.478 9.546 -2.592 1.00 62.84 116 ASN A C 1
ATOM 868 O O . ASN A 1 116 ? 11.484 8.329 -2.708 1.00 62.84 116 ASN A O 1
ATOM 872 N N . GLU A 1 117 ? 10.380 10.222 -2.266 1.00 70.75 117 GLU A N 1
ATOM 873 C CA . GLU A 1 117 ? 9.121 9.622 -1.827 1.00 70.75 117 GLU A CA 1
ATOM 874 C C . GLU A 1 117 ? 8.231 9.262 -3.021 1.00 70.75 117 GLU A C 1
ATOM 876 O O . GLU A 1 117 ? 7.834 10.114 -3.818 1.00 70.75 117 GLU A O 1
ATOM 881 N N . TRP A 1 118 ? 7.962 7.969 -3.165 1.00 85.81 118 TRP A N 1
ATOM 882 C CA . TRP A 1 118 ? 7.240 7.398 -4.303 1.00 85.81 118 TRP A CA 1
ATOM 883 C C . TRP A 1 118 ? 5.739 7.273 -4.010 1.00 85.81 118 TRP A C 1
ATOM 885 O O . TRP A 1 118 ? 4.909 7.720 -4.801 1.00 85.81 118 TRP A O 1
ATOM 895 N N . LEU A 1 119 ? 5.395 6.713 -2.850 1.00 90.06 119 LEU A N 1
ATOM 896 C CA . LEU A 1 119 ? 4.065 6.774 -2.244 1.00 90.06 119 LEU A CA 1
ATOM 897 C C . LEU A 1 119 ? 4.024 7.891 -1.194 1.00 90.06 119 LEU A C 1
ATOM 899 O O . LEU A 1 119 ? 5.055 8.290 -0.656 1.00 90.06 119 LEU A O 1
ATOM 903 N N . SER A 1 120 ? 2.823 8.364 -0.863 1.00 90.19 120 SER A N 1
ATOM 904 C CA . SER A 1 120 ? 2.586 9.386 0.160 1.00 90.19 120 SER A CA 1
ATOM 905 C C . SER A 1 120 ? 2.937 8.857 1.559 1.00 90.19 120 SER A C 1
ATOM 907 O O . SER A 1 120 ? 2.216 8.000 2.083 1.00 90.19 120 SER A O 1
ATOM 909 N N . PRO A 1 121 ? 3.984 9.374 2.235 1.00 89.62 121 PRO A N 1
ATOM 910 C CA . PRO A 1 121 ? 4.349 8.894 3.567 1.00 89.62 121 PRO A CA 1
ATOM 911 C C . PRO A 1 121 ? 3.256 9.155 4.602 1.00 89.62 121 PRO A C 1
ATOM 913 O O . PRO A 1 121 ? 3.026 8.322 5.473 1.00 89.62 121 PRO A O 1
ATOM 916 N N . THR A 1 122 ? 2.540 10.278 4.496 1.00 91.25 122 THR A N 1
ATOM 917 C CA . THR A 1 122 ? 1.403 10.589 5.375 1.00 91.25 122 THR A CA 1
ATOM 918 C C . THR A 1 122 ? 0.303 9.540 5.243 1.00 91.25 122 THR A C 1
ATOM 920 O O . THR A 1 122 ? -0.218 9.066 6.253 1.00 91.25 122 THR A O 1
ATOM 923 N N . ALA A 1 123 ? -0.016 9.134 4.011 1.00 93.62 123 ALA A N 1
ATOM 924 C CA . ALA A 1 123 ? -1.000 8.089 3.751 1.00 93.62 123 ALA A CA 1
ATOM 925 C C . ALA A 1 123 ? -0.532 6.729 4.283 1.00 93.62 123 ALA A C 1
ATOM 927 O O . ALA A 1 123 ? -1.296 6.028 4.942 1.00 93.62 123 ALA A O 1
ATOM 928 N N . LEU A 1 124 ? 0.745 6.391 4.084 1.00 92.69 124 LEU A N 1
ATOM 929 C CA . LEU A 1 124 ? 1.334 5.166 4.622 1.00 92.69 124 LEU A CA 1
ATOM 930 C C . LEU A 1 124 ? 1.284 5.131 6.154 1.00 92.69 124 LEU A C 1
ATOM 932 O O . LEU A 1 124 ? 0.842 4.141 6.726 1.00 92.69 124 LEU A O 1
ATOM 936 N N . TYR A 1 125 ? 1.656 6.217 6.837 1.00 92.88 125 TYR A N 1
ATOM 937 C CA . TYR A 1 125 ? 1.554 6.309 8.299 1.00 92.88 125 TYR A CA 1
ATOM 938 C C . TYR A 1 125 ? 0.121 6.153 8.809 1.00 92.88 125 TYR A C 1
ATOM 940 O O . TYR A 1 125 ? -0.075 5.608 9.895 1.00 92.88 125 TYR A O 1
ATOM 948 N N . ARG A 1 126 ? -0.864 6.630 8.042 1.00 94.56 126 ARG A N 1
ATOM 949 C CA . ARG A 1 126 ? -2.289 6.501 8.360 1.00 94.56 126 ARG A CA 1
ATOM 950 C C . ARG A 1 126 ? -2.831 5.094 8.100 1.00 94.56 126 ARG A C 1
ATOM 952 O O . ARG A 1 126 ? -3.674 4.643 8.857 1.00 94.56 126 ARG A O 1
ATOM 959 N N . ALA A 1 127 ? -2.358 4.400 7.065 1.00 94.69 127 ALA A N 1
ATOM 960 C CA . ALA A 1 127 ? -2.827 3.058 6.705 1.00 94.69 127 ALA A CA 1
ATOM 961 C C . ALA A 1 127 ? -2.092 1.920 7.446 1.00 94.69 127 ALA A C 1
ATOM 963 O O . ALA A 1 127 ? -2.573 0.787 7.484 1.00 94.69 127 ALA A O 1
ATOM 964 N N . HIS A 1 128 ? -0.919 2.194 8.022 1.00 93.12 128 HIS A N 1
ATOM 965 C CA . HIS A 1 128 ? -0.057 1.175 8.618 1.00 93.12 128 HIS A CA 1
ATOM 966 C C . HIS A 1 128 ? -0.720 0.382 9.748 1.00 93.12 128 HIS A C 1
ATOM 968 O O . HIS A 1 128 ? -1.278 0.947 10.687 1.00 93.12 128 HIS A O 1
ATOM 974 N N . ASN A 1 129 ? -0.502 -0.935 9.739 1.00 93.94 129 ASN A N 1
ATOM 975 C CA . ASN A 1 129 ? -0.992 -1.888 10.737 1.00 93.94 129 ASN A CA 1
ATOM 976 C C . ASN A 1 129 ? -2.522 -2.021 10.803 1.00 93.94 129 ASN A C 1
ATOM 978 O O . ASN A 1 129 ? -3.025 -2.711 11.687 1.00 93.94 129 ASN A O 1
ATOM 982 N N . HIS A 1 130 ? -3.268 -1.424 9.877 1.00 96.25 130 HIS A N 1
ATOM 983 C CA . HIS A 1 130 ? -4.697 -1.685 9.715 1.00 96.25 130 HIS A CA 1
ATOM 984 C C . HIS A 1 130 ? -4.929 -2.843 8.754 1.00 96.25 130 HIS A C 1
ATOM 986 O O . HIS A 1 130 ? -4.101 -3.099 7.879 1.00 96.25 130 HIS A O 1
ATOM 992 N N . TYR A 1 131 ? -6.046 -3.551 8.931 1.00 97.25 131 TYR A N 1
ATOM 993 C CA . TYR A 1 131 ? -6.478 -4.549 7.959 1.00 97.25 131 TYR A CA 1
ATOM 994 C C . TYR A 1 131 ? -7.174 -3.816 6.816 1.00 97.25 131 TYR A C 1
ATOM 996 O O . TYR A 1 131 ? -8.134 -3.076 7.051 1.00 97.25 131 TYR A O 1
ATOM 1004 N N . VAL A 1 132 ? -6.664 -3.970 5.599 1.00 98.25 132 VAL A N 1
ATOM 1005 C CA . VAL A 1 132 ? -7.108 -3.208 4.432 1.00 98.25 132 VAL A CA 1
ATOM 1006 C C . VAL A 1 132 ? -7.353 -4.120 3.242 1.00 98.25 132 VAL A C 1
ATOM 1008 O O . VAL A 1 132 ? -6.764 -5.197 3.152 1.00 98.25 132 VAL A O 1
ATOM 1011 N N . ARG A 1 133 ? -8.147 -3.633 2.289 1.00 98.38 133 ARG A N 1
ATOM 1012 C CA . ARG A 1 133 ? -8.118 -4.085 0.897 1.00 98.38 133 ARG A CA 1
ATOM 1013 C C . ARG A 1 133 ? -7.239 -3.147 0.084 1.00 98.38 133 ARG A C 1
ATOM 1015 O O . ARG A 1 133 ? -7.432 -1.932 0.141 1.00 98.38 133 ARG A O 1
ATOM 1022 N N . LEU A 1 134 ? -6.290 -3.694 -0.667 1.00 98.06 134 LEU A N 1
ATOM 1023 C CA . LEU A 1 134 ? -5.409 -2.923 -1.540 1.00 98.06 134 LEU A CA 1
ATOM 1024 C C . LEU A 1 134 ? -5.925 -2.990 -2.980 1.00 98.06 134 LEU A C 1
ATOM 1026 O O . LEU A 1 134 ? -6.230 -4.063 -3.494 1.00 98.06 134 LEU A O 1
ATOM 1030 N N . THR A 1 135 ? -6.020 -1.850 -3.656 1.00 98.00 135 THR A N 1
ATOM 1031 C CA . THR A 1 135 ? -6.594 -1.786 -5.006 1.00 98.00 135 THR A CA 1
ATOM 1032 C C . THR A 1 135 ? -5.792 -0.854 -5.902 1.00 98.00 135 THR A C 1
ATOM 1034 O O . THR A 1 135 ? -5.362 0.223 -5.487 1.00 98.00 135 THR A O 1
ATOM 1037 N N . LEU A 1 136 ? -5.597 -1.272 -7.153 1.00 97.12 136 LEU A N 1
ATOM 1038 C CA . LEU A 1 136 ? -5.080 -0.427 -8.224 1.00 97.12 136 LEU A CA 1
ATOM 1039 C C . LEU A 1 136 ? -6.243 0.097 -9.052 1.00 97.12 136 LEU A C 1
ATOM 1041 O O . LEU A 1 136 ? -7.085 -0.674 -9.503 1.00 97.12 136 LEU A O 1
ATOM 1045 N N . HIS A 1 137 ? -6.262 1.397 -9.303 1.00 95.19 137 HIS A N 1
ATOM 1046 C CA . HIS A 1 137 ? -7.269 2.060 -10.120 1.00 95.19 137 HIS A CA 1
ATOM 1047 C C . HIS A 1 137 ? -6.650 2.548 -11.430 1.00 95.19 137 HIS A C 1
ATOM 1049 O O . HIS A 1 137 ? -5.534 3.085 -11.401 1.00 95.19 137 HIS A O 1
ATOM 1055 N N . PRO A 1 138 ? -7.368 2.431 -12.562 1.00 92.38 138 PRO A N 1
ATOM 1056 C CA . PRO A 1 138 ? -6.984 3.063 -13.817 1.00 92.38 138 PRO A CA 1
ATOM 1057 C C . PRO A 1 138 ? -6.653 4.541 -13.621 1.00 92.38 138 PRO A C 1
ATOM 1059 O O . PRO A 1 138 ? -7.464 5.293 -13.078 1.00 92.38 138 PRO A O 1
ATOM 1062 N N . TYR A 1 139 ? -5.494 4.981 -14.105 1.00 84.38 139 TYR A N 1
ATOM 1063 C CA . TYR A 1 139 ? -5.148 6.398 -14.123 1.00 84.38 139 TYR A CA 1
ATOM 1064 C C . TYR A 1 139 ? -5.095 6.902 -15.565 1.00 84.38 139 TYR A C 1
ATOM 1066 O O . TYR A 1 139 ? -4.123 6.691 -16.283 1.00 84.38 139 TYR A O 1
ATOM 1074 N N . ARG A 1 140 ? -6.162 7.588 -15.992 1.00 69.06 140 ARG A N 1
ATOM 1075 C CA . ARG A 1 140 ? -6.321 8.116 -17.361 1.00 69.06 140 ARG A CA 1
ATOM 1076 C C . ARG A 1 140 ? -5.716 9.512 -17.563 1.00 69.06 140 ARG A C 1
ATOM 1078 O O . ARG A 1 140 ? -6.069 10.203 -18.508 1.00 69.06 140 ARG A O 1
ATOM 1085 N N . GLY A 1 141 ? -4.820 9.949 -16.677 1.00 62.34 141 GLY A N 1
ATOM 1086 C CA . GLY A 1 141 ? -4.243 11.300 -16.711 1.00 62.34 141 GLY A CA 1
ATOM 1087 C C . GLY A 1 141 ? -3.234 11.557 -17.838 1.00 62.34 141 GLY A C 1
ATOM 1088 O O . GLY A 1 141 ? -2.733 12.670 -17.939 1.00 62.34 141 GLY A O 1
ATOM 1089 N N . PHE A 1 142 ? -2.932 10.560 -18.676 1.00 50.62 142 PHE A N 1
ATOM 1090 C CA . PHE A 1 142 ? -2.077 10.712 -19.854 1.00 50.62 142 PHE A CA 1
ATOM 1091 C C . PHE A 1 142 ? -2.885 10.491 -21.134 1.00 50.62 142 PHE A C 1
ATOM 1093 O O . PHE A 1 142 ? -2.856 9.413 -21.724 1.00 50.62 142 PHE A O 1
ATOM 1100 N N . THR A 1 143 ? -3.563 11.536 -21.609 1.00 43.25 143 THR A N 1
ATOM 1101 C CA . THR A 1 143 ? -3.781 11.662 -23.052 1.00 43.25 143 THR A CA 1
ATOM 1102 C C . THR A 1 143 ? -2.409 11.939 -23.643 1.00 43.25 143 THR A C 1
ATOM 1104 O O . THR A 1 143 ? -1.829 13.003 -23.434 1.00 43.25 143 THR A O 1
ATOM 1107 N N . THR A 1 144 ? -1.823 10.947 -24.300 1.00 43.34 144 THR A N 1
ATOM 1108 C CA . THR A 1 144 ? -0.656 11.183 -25.139 1.00 43.34 144 THR A CA 1
ATOM 1109 C C . THR A 1 144 ? -1.154 11.988 -26.334 1.00 43.34 144 THR A C 1
ATOM 1111 O O . THR A 1 144 ? -1.605 11.414 -27.318 1.00 43.34 144 THR A O 1
ATOM 1114 N N . ASP A 1 145 ? -1.072 13.318 -26.263 1.00 39.50 145 ASP A N 1
ATOM 1115 C CA . ASP A 1 145 ? -0.992 14.148 -27.468 1.00 39.50 145 ASP A CA 1
ATOM 1116 C C . ASP A 1 145 ? 0.373 13.877 -28.111 1.00 39.50 145 ASP A C 1
ATOM 1118 O O . ASP A 1 145 ? 1.291 14.694 -28.109 1.00 39.50 145 ASP A O 1
ATOM 1122 N N . VAL A 1 146 ? 0.533 12.668 -28.648 1.00 45.44 146 VAL A N 1
ATOM 1123 C CA . VAL A 1 146 ? 1.471 12.439 -29.735 1.00 45.44 146 VAL A CA 1
ATOM 1124 C C . VAL A 1 146 ? 0.684 12.795 -30.981 1.00 45.44 146 VAL A C 1
ATOM 1126 O O . VAL A 1 146 ? 0.211 11.928 -31.714 1.00 45.44 146 VAL A O 1
ATOM 1129 N N . THR A 1 147 ? 0.500 14.099 -31.200 1.00 42.84 147 THR A N 1
ATOM 1130 C CA . THR A 1 1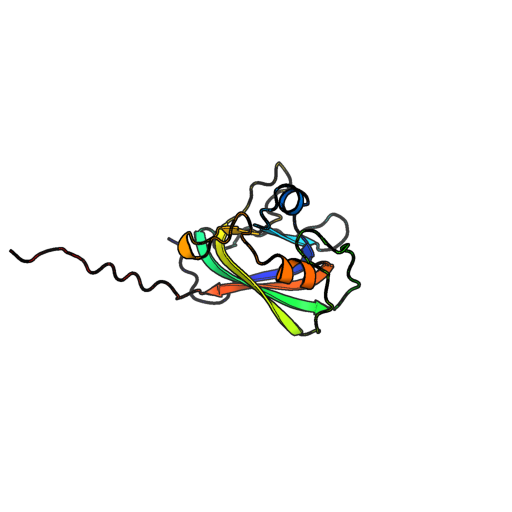47 ? 0.210 14.586 -32.540 1.00 42.84 147 THR A CA 1
ATOM 1131 C C . THR A 1 147 ? 1.401 14.168 -33.375 1.00 42.84 147 THR A C 1
ATOM 1133 O O . THR A 1 147 ? 2.507 14.688 -33.259 1.00 42.84 147 THR A O 1
ATOM 1136 N N . GLN A 1 148 ? 1.149 13.123 -34.140 1.00 42.50 148 GLN A N 1
ATOM 1137 C CA . GLN A 1 148 ? 1.905 12.651 -35.266 1.00 42.50 148 GLN A CA 1
ATOM 1138 C C . GLN A 1 148 ? 2.296 13.857 -36.132 1.00 42.50 148 GLN A C 1
ATOM 1140 O O . 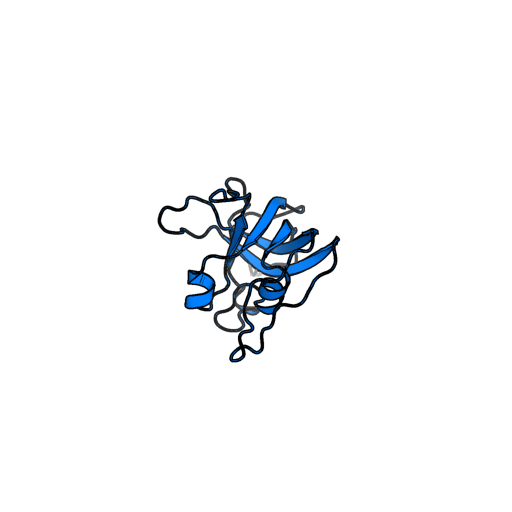GLN A 1 148 ? 1.539 14.286 -36.996 1.00 42.50 148 GLN A O 1
ATOM 1145 N N . THR A 1 149 ? 3.488 14.413 -35.909 1.00 44.50 149 THR A N 1
ATOM 1146 C CA . THR A 1 149 ? 4.184 15.219 -36.916 1.00 44.50 149 THR A CA 1
ATOM 1147 C C . THR A 1 149 ? 4.714 14.248 -37.969 1.00 44.50 149 THR A C 1
ATOM 1149 O O . THR A 1 149 ? 5.910 13.994 -38.068 1.00 44.50 149 THR A O 1
ATOM 1152 N N . ALA A 1 150 ? 3.799 13.618 -38.698 1.00 48.53 150 ALA A N 1
ATOM 1153 C CA . ALA A 1 150 ? 4.094 12.966 -39.956 1.00 48.53 150 ALA A CA 1
ATOM 1154 C C . ALA A 1 150 ? 3.247 13.662 -41.016 1.00 48.53 150 ALA A C 1
ATOM 1156 O O . ALA A 1 150 ? 2.030 13.756 -40.882 1.00 48.53 150 ALA A O 1
ATOM 1157 N N . ASP A 1 151 ? 3.947 14.146 -42.033 1.00 45.69 151 ASP A N 1
ATOM 1158 C CA . ASP A 1 151 ? 3.441 14.661 -43.295 1.00 45.69 151 ASP A CA 1
ATOM 1159 C C . ASP A 1 151 ? 2.573 15.921 -43.248 1.00 45.69 151 ASP A C 1
ATOM 1161 O O . ASP A 1 151 ? 1.351 15.897 -43.142 1.00 45.69 151 ASP A O 1
ATOM 1165 N N . THR A 1 152 ? 3.201 17.046 -43.585 1.00 45.06 152 THR A N 1
ATOM 1166 C CA . THR A 1 152 ? 2.801 17.703 -44.832 1.00 45.06 152 THR A CA 1
ATOM 1167 C C . THR A 1 152 ? 4.047 18.215 -45.557 1.00 45.06 152 THR A C 1
ATOM 1169 O O . THR A 1 152 ? 4.957 18.749 -44.925 1.00 45.06 152 THR A O 1
ATOM 1172 N N . ALA A 1 153 ? 4.051 17.929 -46.859 1.00 46.34 153 ALA A N 1
ATOM 1173 C CA . ALA A 1 153 ? 5.028 18.203 -47.910 1.00 46.34 153 ALA A CA 1
ATOM 1174 C C . ALA A 1 153 ? 5.639 19.613 -47.948 1.00 46.34 153 ALA A C 1
ATOM 1176 O O . ALA A 1 153 ? 4.954 20.577 -47.539 1.00 46.34 153 ALA A O 1
#

pLDDT: mean 83.39, std 15.79, range [39.5, 98.56]

Radius of gyration: 16.79 Å; chains: 1; bounding box: 31×33×65 Å

Secondary structure (DSSP, 8-state):
-----S-EEEEEEEEE--HHHHHTT---EEEEEEETTEE---TT--TT-EEEEEEEEEE-----PPPBTTTTB---PPPTT-EEEEEEEEEE----TTS-S--EEEEEPGGG-BTTBSS-HHHHHHHTTSEEEEEEEE---------------

Sequence (153 aa):
MAELTAPFDLGEGVLTWPPEERLLGRFGSVGLNLGGDAYATFPDAPIGALARMSATVLEVRQALLRPDPVRQLAPTTPEAGEEIDLGIGWVFRPDLAGQGHVAIGLAPLAQYWRGNEWLSPTALYRAHNHYVRLTLHPYRGFTTDVTQTADTA